Protein AF-A0A531ALN5-F1 (afdb_monomer)

Sequence (70 aa):
MDSKVVSLKSKLEIYKACSGGGNLADCPVRDVIQGISNKWSSLLMMALAEKPYRFGELRRLVPDISQRML

Nearest PDB structures (foldseek):
  7kd3-assembly1_A  TM=8.023E-01  e=5.694E-02  Clostridioides difficile R20291
  7kd3-assembly1_B  TM=7.895E-01  e=7.018E-02  Clostridioides difficile R20291
  5hs9-assembly1_A  TM=8.445E-01  e=1.511E-01  Bacillus subtilis subsp. subtilis str. 168
  2hzt-assembly1_A  TM=8.476E-01  e=2.296E-01  Bacillus subtilis
  1z7u-assembly1_B  TM=6.918E-01  e=5.683E-01  Enterococcus faecalis V583

Foldseek 3Di:
DCVVVVVVVVVVVVVVVVVPVDDPVPDPVVVVCVVQVDPCNVVVVVVVVVHDDDLVVSCVVPVPDDSVRD

Mean predicted aligned error: 10.95 Å

pLDDT: mean 78.75, std 14.13, range [42.97, 94.81]

Structure (mmCIF, N/CA/C/O backbone):
data_AF-A0A531ALN5-F1
#
_entry.id   AF-A0A531ALN5-F1
#
loop_
_atom_site.group_PDB
_atom_site.id
_atom_site.type_symbol
_atom_site.label_atom_id
_atom_site.label_alt_id
_atom_site.label_comp_id
_atom_site.label_asym_id
_atom_site.label_entity_id
_atom_site.label_seq_id
_atom_site.pdbx_PDB_ins_code
_atom_site.Cartn_x
_atom_site.Cartn_y
_atom_site.Cartn_z
_atom_site.occupancy
_atom_site.B_iso_or_equiv
_atom_site.auth_seq_id
_atom_site.auth_comp_id
_atom_site.auth_asym_id
_atom_site.auth_atom_id
_atom_site.pdbx_PDB_model_num
ATOM 1 N N . MET A 1 1 ? 32.714 -6.740 -4.606 1.00 42.97 1 MET A N 1
ATOM 2 C CA . MET A 1 1 ? 32.029 -8.060 -4.513 1.00 42.97 1 MET A CA 1
ATOM 3 C C . MET A 1 1 ? 30.939 -8.100 -5.574 1.00 42.97 1 MET A C 1
ATOM 5 O O . MET A 1 1 ? 29.746 -8.031 -5.301 1.00 42.97 1 MET A O 1
ATOM 9 N N . ASP A 1 2 ? 31.405 -8.164 -6.814 1.00 52.22 2 ASP A N 1
ATOM 10 C CA . ASP A 1 2 ? 30.715 -7.732 -8.034 1.00 52.22 2 ASP A CA 1
ATOM 11 C C . ASP A 1 2 ? 30.081 -8.912 -8.794 1.00 52.22 2 ASP A C 1
ATOM 13 O O . ASP A 1 2 ? 29.490 -8.763 -9.863 1.00 52.22 2 ASP A O 1
ATOM 17 N N . SER A 1 3 ? 30.146 -10.108 -8.200 1.00 51.09 3 SER A N 1
ATOM 18 C CA . SER A 1 3 ? 29.767 -11.376 -8.825 1.00 51.09 3 SER A CA 1
ATOM 19 C C . SER A 1 3 ? 28.258 -11.520 -9.065 1.00 51.09 3 SER A C 1
ATOM 21 O O . SER A 1 3 ? 27.850 -12.188 -10.012 1.00 51.09 3 SER A O 1
ATOM 23 N N . LYS A 1 4 ? 27.401 -10.867 -8.261 1.00 56.78 4 LYS A N 1
ATOM 24 C CA . LYS A 1 4 ? 25.942 -10.868 -8.501 1.00 56.78 4 LYS A CA 1
ATOM 25 C C . LYS A 1 4 ? 25.540 -9.962 -9.669 1.00 56.78 4 LYS A C 1
ATOM 27 O O . LYS A 1 4 ? 24.581 -10.274 -10.370 1.00 56.78 4 LYS A O 1
ATOM 32 N N . VAL A 1 5 ? 26.278 -8.871 -9.898 1.00 55.75 5 VAL A N 1
ATOM 33 C CA . VAL A 1 5 ? 25.968 -7.874 -10.937 1.00 55.75 5 VAL A CA 1
ATOM 34 C C . VAL A 1 5 ? 26.234 -8.441 -12.332 1.00 55.75 5 VAL A C 1
ATOM 36 O O . VAL A 1 5 ? 25.426 -8.226 -13.234 1.00 55.75 5 VAL A O 1
ATOM 39 N N . VAL A 1 6 ? 27.300 -9.235 -12.497 1.00 57.22 6 VAL A N 1
ATOM 40 C CA . VAL A 1 6 ? 27.602 -9.924 -13.765 1.00 57.22 6 VAL A CA 1
ATOM 41 C C . VAL A 1 6 ? 26.506 -10.942 -14.110 1.00 57.22 6 VAL A C 1
ATOM 43 O O . VAL A 1 6 ? 25.998 -10.929 -15.225 1.00 57.22 6 VAL A O 1
ATOM 46 N N . SER A 1 7 ? 26.042 -11.742 -13.139 1.00 60.94 7 SER A N 1
ATOM 47 C CA . SER A 1 7 ? 24.961 -12.723 -13.360 1.00 60.94 7 SER A CA 1
ATOM 48 C C . SER A 1 7 ? 23.614 -12.070 -13.701 1.00 60.94 7 SER A C 1
ATOM 50 O O . SER A 1 7 ? 22.879 -12.567 -14.557 1.00 60.94 7 SER A O 1
ATOM 52 N N . LEU A 1 8 ? 23.289 -10.943 -13.057 1.00 67.00 8 LEU A N 1
ATOM 53 C CA . LEU A 1 8 ? 22.059 -10.191 -13.323 1.00 67.00 8 LEU A CA 1
ATOM 54 C C . LEU A 1 8 ? 22.069 -9.530 -14.701 1.00 67.00 8 LEU A C 1
ATOM 56 O O . LEU A 1 8 ? 21.053 -9.599 -15.388 1.00 67.00 8 LEU A O 1
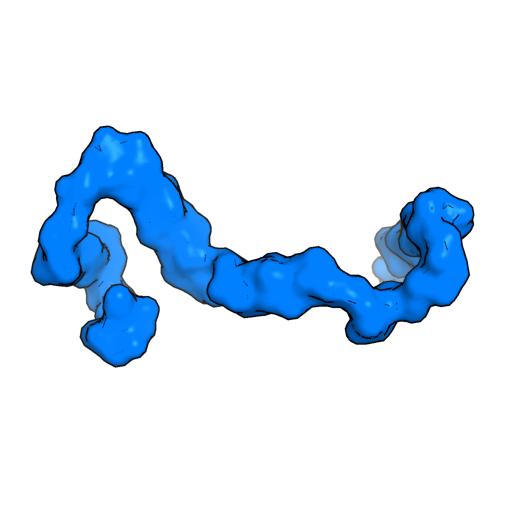ATOM 60 N N . LYS A 1 9 ? 23.195 -8.941 -15.128 1.00 65.56 9 LYS A N 1
ATOM 61 C CA . LYS A 1 9 ? 23.322 -8.363 -16.476 1.00 65.56 9 LYS A CA 1
ATOM 62 C C . LYS A 1 9 ? 23.105 -9.418 -17.562 1.00 65.56 9 LYS A C 1
ATOM 64 O O . LYS A 1 9 ? 22.294 -9.191 -18.453 1.00 65.56 9 LYS A O 1
ATOM 69 N N . SER A 1 10 ? 23.723 -10.592 -17.435 1.00 69.81 10 SER A N 1
ATOM 70 C CA . SER A 1 10 ? 23.542 -11.691 -18.395 1.00 69.81 10 SER A CA 1
ATOM 71 C C . SER A 1 10 ? 22.102 -12.218 -18.426 1.00 69.81 10 SER A C 1
ATOM 73 O O . SER A 1 10 ? 21.546 -12.449 -19.495 1.00 69.81 10 SER A O 1
ATOM 75 N N . LYS A 1 11 ? 21.448 -12.361 -17.263 1.00 65.88 11 LYS A N 1
ATOM 76 C CA . LYS A 1 11 ? 20.026 -12.753 -17.197 1.00 65.88 11 LYS A CA 1
ATOM 77 C C . LYS A 1 11 ? 19.098 -11.698 -17.800 1.00 65.88 11 LYS A C 1
ATOM 79 O O . LYS A 1 11 ? 18.091 -12.053 -18.408 1.00 65.88 11 LYS A O 1
ATOM 84 N N . LEU A 1 12 ? 19.432 -10.419 -17.633 1.00 71.44 12 LEU A N 1
ATOM 85 C CA . LEU A 1 12 ? 18.666 -9.309 -18.188 1.00 71.44 12 LEU A CA 1
ATOM 86 C C . LEU A 1 12 ? 18.733 -9.299 -19.718 1.00 71.44 12 LEU A C 1
ATOM 88 O O . LEU A 1 12 ? 17.710 -9.076 -20.355 1.00 71.44 12 LEU A O 1
ATOM 92 N N . GLU A 1 13 ? 19.899 -9.584 -20.305 1.00 66.62 13 GLU A N 1
ATOM 93 C CA . GLU A 1 13 ? 20.056 -9.706 -21.761 1.00 66.62 13 GLU A CA 1
ATOM 94 C C . GLU A 1 13 ? 19.211 -10.845 -22.343 1.00 66.62 13 GLU A C 1
ATOM 96 O O . GLU A 1 13 ? 18.527 -10.642 -23.345 1.00 66.62 13 GLU A O 1
ATOM 101 N N . ILE A 1 14 ? 19.164 -11.997 -21.666 1.00 67.25 14 ILE A N 1
ATOM 102 C CA . ILE A 1 14 ? 18.317 -13.135 -22.064 1.00 67.25 14 ILE A CA 1
AT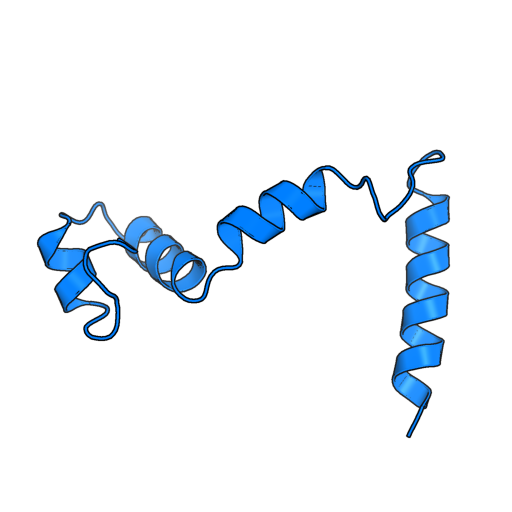OM 103 C C . ILE A 1 14 ? 16.830 -12.747 -22.039 1.00 67.25 14 ILE A C 1
ATOM 105 O O . ILE A 1 14 ? 16.102 -13.018 -22.992 1.00 67.25 14 ILE A O 1
ATOM 109 N N . TYR A 1 15 ? 16.373 -12.059 -20.988 1.00 62.88 15 TYR A N 1
ATOM 110 C CA . TYR A 1 15 ? 14.988 -11.575 -20.912 1.00 62.88 15 TYR A CA 1
ATOM 111 C C . TYR A 1 15 ? 14.664 -10.528 -21.988 1.00 62.88 15 TYR A C 1
ATOM 113 O O . TYR A 1 15 ? 13.549 -10.504 -22.513 1.00 62.88 15 TYR A O 1
ATOM 121 N N . LYS A 1 16 ? 15.632 -9.676 -22.340 1.00 64.56 16 LYS A N 1
ATOM 122 C CA . LYS A 1 16 ? 15.473 -8.630 -23.358 1.00 64.56 16 LYS A CA 1
ATOM 123 C C . LYS A 1 16 ? 15.373 -9.208 -24.774 1.00 64.56 16 LYS A C 1
ATOM 125 O O . LYS A 1 16 ? 14.663 -8.641 -25.594 1.00 64.56 16 LYS A O 1
ATOM 130 N N . ALA A 1 17 ? 16.009 -10.351 -25.041 1.00 60.78 17 ALA A N 1
ATOM 131 C CA . ALA A 1 17 ? 15.916 -11.058 -26.321 1.00 60.78 17 ALA A CA 1
ATOM 132 C C . ALA A 1 17 ? 14.527 -11.684 -26.577 1.00 60.78 17 ALA A C 1
ATOM 134 O O . ALA A 1 17 ? 14.104 -11.772 -27.726 1.00 60.78 17 ALA A O 1
ATOM 135 N N . CYS A 1 18 ? 13.794 -12.067 -25.522 1.00 54.19 18 CYS A N 1
ATOM 136 C CA . CYS A 1 18 ? 12.422 -12.592 -25.629 1.00 54.19 18 CYS A CA 1
ATOM 137 C C . CYS A 1 18 ? 11.343 -11.495 -25.703 1.00 54.19 18 CYS A C 1
ATOM 139 O O . CYS A 1 18 ? 10.211 -11.765 -26.097 1.00 54.19 18 CYS A O 1
ATOM 141 N N . SER A 1 19 ? 11.674 -10.261 -25.315 1.00 57.41 19 SER A N 1
ATOM 142 C CA . SER A 1 19 ? 10.774 -9.107 -25.361 1.00 57.41 19 SER A CA 1
ATOM 143 C C . SER A 1 19 ? 11.010 -8.348 -26.664 1.00 57.41 19 SER A C 1
ATOM 145 O O . SER A 1 19 ? 11.875 -7.480 -26.710 1.00 57.41 19 SER A O 1
ATOM 147 N N . GLY A 1 20 ? 10.269 -8.684 -27.724 1.00 56.00 20 GLY A N 1
ATOM 148 C CA . GLY A 1 20 ? 10.424 -8.132 -29.078 1.00 56.00 20 GLY A CA 1
ATOM 149 C C . GLY A 1 20 ? 10.628 -6.610 -29.139 1.00 56.00 20 GLY A C 1
ATOM 150 O O . GLY A 1 20 ? 9.669 -5.849 -29.195 1.00 56.00 20 GLY A O 1
ATOM 151 N N . GLY A 1 21 ? 11.889 -6.170 -29.128 1.00 55.19 21 GLY A N 1
ATOM 152 C CA . GLY A 1 21 ? 12.306 -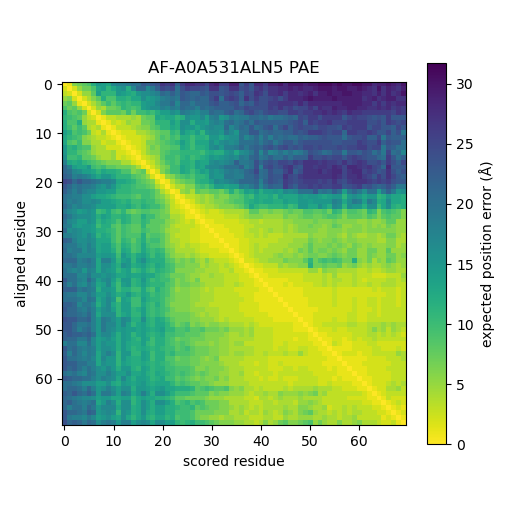4.776 -29.316 1.00 55.19 21 GLY A CA 1
ATOM 153 C C . GLY A 1 21 ? 11.916 -3.774 -28.219 1.00 55.19 21 GLY A C 1
ATOM 154 O O . GLY A 1 21 ? 12.219 -2.593 -28.362 1.00 55.19 21 GLY A O 1
ATOM 155 N N . GLY A 1 22 ? 11.269 -4.199 -27.130 1.00 60.88 22 GLY A N 1
ATOM 156 C CA . GLY A 1 22 ? 10.809 -3.294 -26.072 1.00 60.88 22 GLY A CA 1
ATOM 157 C C . GLY A 1 22 ? 11.956 -2.772 -25.202 1.00 60.88 22 GLY A C 1
ATOM 158 O O . GLY A 1 22 ? 12.734 -3.549 -24.639 1.00 60.88 22 GLY A O 1
ATOM 159 N N . ASN A 1 23 ? 12.068 -1.451 -25.052 1.00 68.69 23 ASN A N 1
ATOM 160 C CA . ASN A 1 23 ? 12.975 -0.861 -24.075 1.00 68.69 23 ASN A CA 1
ATOM 161 C C . ASN A 1 23 ? 12.503 -1.234 -22.659 1.00 68.69 23 ASN A C 1
ATOM 163 O O . ASN A 1 23 ? 11.352 -1.017 -22.304 1.00 68.69 23 ASN A O 1
ATOM 167 N N . LEU A 1 24 ? 13.397 -1.771 -21.822 1.00 69.00 24 LEU A N 1
ATOM 168 C CA . LEU A 1 24 ? 13.089 -2.094 -20.420 1.00 69.00 24 LEU A CA 1
ATOM 169 C C . LEU A 1 24 ? 12.730 -0.847 -19.595 1.00 69.00 24 LEU A C 1
ATOM 171 O O . LEU A 1 24 ? 12.109 -0.983 -18.539 1.00 69.00 24 LEU A O 1
ATOM 175 N N . ALA A 1 25 ? 13.145 0.336 -20.061 1.00 71.75 25 ALA A N 1
ATOM 176 C CA . ALA A 1 25 ? 12.727 1.616 -19.503 1.00 71.75 25 ALA A CA 1
ATOM 177 C C . ALA A 1 25 ? 11.224 1.871 -19.707 1.00 71.75 25 ALA A C 1
ATOM 179 O O . ALA A 1 25 ? 10.589 2.390 -18.800 1.00 71.75 25 ALA A O 1
ATOM 180 N N . ASP A 1 26 ? 10.655 1.404 -20.823 1.00 76.50 26 ASP A N 1
ATOM 181 C CA . ASP A 1 26 ? 9.253 1.607 -21.215 1.00 76.50 26 ASP A CA 1
ATOM 182 C C . ASP A 1 26 ? 8.419 0.333 -20.996 1.00 76.50 26 ASP A C 1
ATOM 184 O O . ASP A 1 26 ? 7.500 0.014 -21.748 1.00 76.50 26 ASP A O 1
ATOM 188 N N . CYS A 1 27 ? 8.783 -0.465 -19.988 1.00 78.31 27 CYS A N 1
ATOM 189 C CA . CYS A 1 27 ? 8.095 -1.714 -19.700 1.00 78.31 27 CYS A CA 1
ATOM 190 C C . CYS A 1 27 ? 6.764 -1.430 -18.980 1.00 78.31 27 CYS A C 1
ATOM 192 O O . CYS A 1 27 ? 6.803 -1.050 -17.809 1.00 78.31 27 CYS A O 1
ATOM 194 N N . PRO A 1 28 ? 5.592 -1.704 -19.587 1.00 80.62 28 PRO A N 1
ATOM 195 C CA . PRO A 1 28 ? 4.294 -1.414 -18.964 1.00 80.62 28 PRO A CA 1
ATOM 196 C C . PRO A 1 28 ? 4.063 -2.219 -17.675 1.00 80.62 28 PRO A C 1
ATOM 198 O O . PRO A 1 28 ? 3.324 -1.807 -16.785 1.00 80.62 28 PRO A O 1
ATOM 201 N N . VAL A 1 29 ? 4.740 -3.363 -17.526 1.00 84.56 29 VAL A N 1
ATOM 202 C CA . VAL A 1 29 ? 4.703 -4.168 -16.295 1.00 84.56 29 VAL A CA 1
ATOM 203 C C . VAL A 1 29 ? 5.354 -3.424 -15.125 1.00 84.56 29 VAL A C 1
ATOM 205 O O . VAL A 1 29 ? 4.950 -3.618 -13.978 1.00 84.56 29 VAL A O 1
ATOM 208 N N . ARG A 1 30 ? 6.344 -2.559 -15.386 1.00 85.00 30 ARG A N 1
ATOM 209 C CA . ARG A 1 30 ? 7.016 -1.776 -14.342 1.00 85.00 30 ARG A CA 1
ATOM 210 C C . ARG A 1 30 ? 6.054 -0.802 -13.677 1.00 85.00 30 ARG A C 1
ATOM 212 O O . ARG A 1 30 ? 6.084 -0.719 -12.455 1.00 85.00 30 ARG A O 1
ATOM 219 N N . ASP A 1 31 ? 5.182 -0.157 -14.442 1.00 83.56 31 ASP A N 1
ATOM 220 C CA . ASP A 1 31 ? 4.190 0.781 -13.904 1.00 83.56 31 ASP A CA 1
ATOM 221 C C . ASP A 1 31 ? 3.188 0.067 -12.993 1.00 83.56 31 ASP A C 1
ATOM 223 O O . ASP A 1 31 ? 2.915 0.513 -11.877 1.00 83.56 31 ASP A O 1
ATOM 227 N N . VAL A 1 32 ? 2.707 -1.104 -13.426 1.00 87.19 32 VAL A N 1
ATOM 228 C CA . VAL A 1 32 ? 1.807 -1.943 -12.622 1.00 87.19 32 VAL A CA 1
ATOM 229 C C . VAL A 1 32 ? 2.490 -2.374 -11.327 1.00 87.19 32 VAL A C 1
ATOM 231 O O . VAL A 1 32 ? 1.930 -2.187 -10.245 1.00 87.19 32 VAL A O 1
ATOM 234 N N . ILE A 1 33 ? 3.714 -2.907 -11.420 1.00 87.38 33 ILE A N 1
ATOM 235 C CA . ILE A 1 33 ? 4.487 -3.329 -10.247 1.00 87.38 33 ILE A CA 1
ATOM 236 C C . ILE A 1 33 ? 4.750 -2.143 -9.323 1.00 87.38 33 ILE A C 1
ATOM 238 O O . ILE A 1 33 ? 4.620 -2.285 -8.114 1.00 87.38 33 ILE A O 1
ATOM 242 N N . GLN A 1 34 ? 5.068 -0.968 -9.855 1.00 85.31 34 GLN A N 1
ATOM 243 C CA . GLN A 1 34 ? 5.322 0.220 -9.049 1.00 85.31 34 GLN A CA 1
ATOM 244 C C . GLN A 1 34 ? 4.081 0.666 -8.262 1.00 85.31 34 GLN A C 1
ATOM 246 O O . GLN A 1 34 ? 4.221 1.086 -7.113 1.00 85.31 34 GLN A O 1
ATOM 251 N N . GLY A 1 35 ? 2.877 0.497 -8.816 1.00 83.69 35 GLY A N 1
ATOM 252 C CA . GLY A 1 35 ? 1.624 0.745 -8.097 1.00 83.69 35 GLY A CA 1
ATOM 253 C C . GLY A 1 35 ? 1.376 -0.236 -6.943 1.00 83.69 35 GLY A C 1
ATOM 254 O O . GLY A 1 35 ? 0.970 0.169 -5.851 1.00 83.69 35 GLY A O 1
ATOM 255 N N . ILE A 1 36 ? 1.661 -1.525 -7.152 1.00 85.69 36 ILE A N 1
ATOM 256 C CA . ILE A 1 36 ? 1.423 -2.575 -6.144 1.00 85.69 36 ILE A CA 1
ATOM 257 C C . ILE A 1 36 ? 2.613 -2.820 -5.208 1.00 85.69 36 ILE A C 1
ATOM 259 O O . ILE A 1 36 ? 2.460 -3.504 -4.205 1.00 85.69 36 ILE A O 1
ATOM 263 N N . SER A 1 37 ? 3.793 -2.270 -5.489 1.00 83.62 37 SER A N 1
ATOM 264 C CA . SER A 1 37 ? 5.021 -2.496 -4.714 1.00 83.62 37 SER A CA 1
ATOM 265 C C . SER A 1 37 ? 5.239 -1.425 -3.639 1.00 83.62 37 SER A C 1
ATOM 267 O O . SER A 1 37 ? 6.374 -1.040 -3.350 1.00 83.62 37 SER A O 1
ATOM 269 N N . ASN A 1 38 ? 4.159 -0.925 -3.037 1.00 85.44 38 ASN A N 1
ATOM 270 C CA . ASN A 1 38 ? 4.263 -0.078 -1.854 1.00 85.44 38 ASN A CA 1
ATOM 271 C C . ASN A 1 38 ? 4.420 -0.938 -0.580 1.00 85.44 38 ASN A C 1
ATOM 273 O O . ASN A 1 38 ? 4.169 -2.143 -0.590 1.00 85.44 38 ASN A O 1
ATOM 277 N N . LYS A 1 39 ? 4.841 -0.313 0.530 1.00 88.06 39 LYS A N 1
ATOM 278 C CA . LYS A 1 39 ? 5.117 -0.993 1.813 1.00 88.06 39 LYS A CA 1
ATOM 279 C C . LYS A 1 39 ? 3.936 -1.830 2.329 1.00 88.06 39 LYS A C 1
ATOM 281 O O . LYS A 1 39 ? 4.151 -2.811 3.034 1.00 88.06 39 LYS A O 1
ATOM 286 N N . TRP A 1 40 ? 2.709 -1.425 2.013 1.00 91.50 40 TRP A N 1
ATOM 287 C CA . TRP A 1 40 ? 1.490 -1.961 2.611 1.00 91.50 40 TRP A CA 1
ATOM 288 C C . TRP A 1 40 ? 0.703 -2.871 1.670 1.00 91.50 40 TRP A C 1
ATOM 290 O O . TRP A 1 40 ? -0.024 -3.731 2.148 1.00 91.50 40 TRP A O 1
ATOM 300 N N . SER A 1 41 ? 0.859 -2.733 0.353 1.00 90.19 41 SER A N 1
ATOM 301 C CA . SER A 1 41 ? 0.085 -3.461 -0.655 1.00 90.19 41 SER A CA 1
ATOM 302 C C . SER A 1 41 ? 0.153 -4.969 -0.480 1.00 90.19 41 SER A C 1
ATOM 304 O O . SER A 1 41 ? -0.876 -5.626 -0.567 1.00 90.19 41 SER A O 1
ATOM 306 N N . SER A 1 42 ? 1.327 -5.534 -0.195 1.00 89.75 42 SER A N 1
ATOM 307 C CA . SER A 1 42 ? 1.452 -6.979 0.031 1.00 89.75 42 SER A CA 1
ATOM 308 C C . SER A 1 42 ? 0.686 -7.438 1.276 1.00 89.75 42 SER A C 1
ATOM 310 O O . SER A 1 42 ? -0.011 -8.449 1.223 1.00 89.75 42 SER A O 1
ATOM 312 N N . LEU A 1 43 ? 0.758 -6.671 2.369 1.00 91.25 43 LEU A N 1
ATOM 313 C CA . LEU A 1 43 ? 0.034 -6.946 3.614 1.00 91.25 43 LEU A CA 1
ATOM 314 C C . LEU A 1 43 ? -1.481 -6.814 3.425 1.00 91.25 43 LEU A C 1
ATOM 316 O O . LEU A 1 43 ? -2.234 -7.679 3.862 1.00 91.25 43 LEU A O 1
ATOM 320 N N . LEU A 1 44 ? -1.924 -5.759 2.738 1.00 91.50 44 LEU A N 1
ATOM 321 C CA . LEU A 1 44 ? -3.336 -5.523 2.445 1.00 91.50 44 LEU A CA 1
ATOM 322 C C . LEU A 1 44 ? -3.901 -6.600 1.515 1.00 91.50 44 LEU A C 1
ATOM 324 O O . LEU A 1 44 ? -4.997 -7.088 1.765 1.00 91.50 44 LEU A O 1
A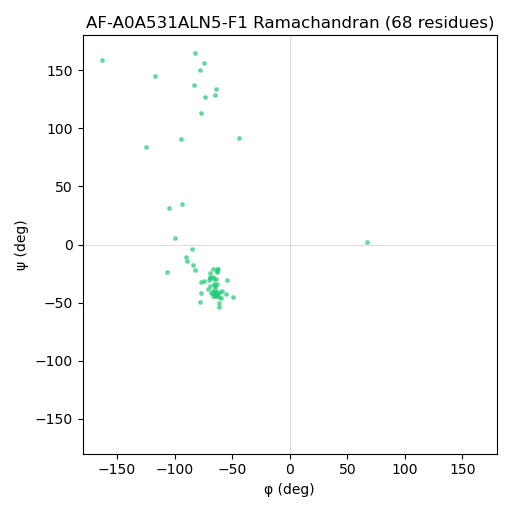TOM 328 N N . MET A 1 45 ? -3.152 -7.015 0.489 1.00 91.88 45 MET A N 1
ATOM 329 C CA . MET A 1 45 ? -3.559 -8.101 -0.410 1.00 91.88 45 MET A CA 1
ATOM 330 C C . MET A 1 45 ? -3.672 -9.432 0.332 1.00 91.88 45 MET A C 1
ATOM 332 O O . MET A 1 45 ? -4.640 -10.156 0.125 1.00 91.88 45 MET A O 1
ATOM 336 N N . MET A 1 46 ? -2.723 -9.738 1.222 1.00 92.31 46 MET A N 1
ATOM 337 C CA . MET A 1 46 ? -2.784 -10.946 2.045 1.00 92.31 46 MET A CA 1
ATOM 338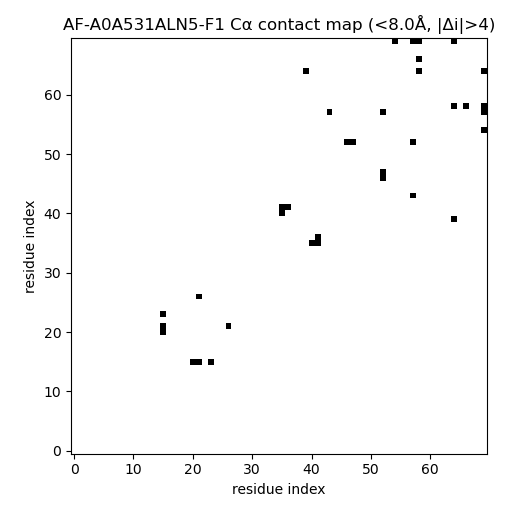 C C . MET A 1 46 ? -3.994 -10.931 2.984 1.00 92.31 46 MET A C 1
ATOM 340 O O . MET A 1 46 ? -4.709 -11.923 3.050 1.00 92.31 46 MET A O 1
ATOM 344 N N . ALA A 1 47 ? -4.278 -9.802 3.640 1.00 92.81 47 ALA A N 1
ATOM 345 C CA . ALA A 1 47 ? -5.471 -9.671 4.469 1.00 92.81 47 ALA A CA 1
ATOM 346 C C . ALA A 1 47 ? -6.747 -9.843 3.626 1.00 92.81 47 ALA A C 1
ATOM 348 O O . ALA A 1 47 ? -7.573 -10.706 3.904 1.00 92.81 47 ALA A O 1
ATOM 349 N N . LEU A 1 48 ? -6.898 -9.076 2.546 1.00 93.75 48 LEU A N 1
ATOM 350 C CA . LEU A 1 48 ? -8.100 -9.104 1.707 1.00 93.75 48 LEU A CA 1
ATOM 351 C C . LEU A 1 48 ? -8.336 -10.455 1.015 1.00 93.75 48 LEU A C 1
ATOM 353 O O . LEU A 1 48 ? -9.478 -10.756 0.672 1.00 93.75 48 LEU A O 1
ATOM 357 N N . ALA A 1 49 ? -7.293 -11.269 0.836 1.00 94.81 49 ALA A N 1
ATOM 358 C CA . ALA A 1 49 ? -7.417 -12.635 0.334 1.00 94.81 49 ALA A CA 1
ATOM 359 C C . ALA A 1 49 ? -8.150 -13.570 1.314 1.00 94.81 49 ALA A C 1
ATOM 361 O O . ALA A 1 49 ? -8.783 -14.526 0.873 1.00 94.81 49 ALA A O 1
ATOM 362 N N . GLU A 1 50 ? -8.091 -13.305 2.622 1.00 93.75 50 GLU A N 1
ATOM 363 C CA . GLU A 1 50 ? -8.802 -14.101 3.629 1.00 93.75 50 GLU A CA 1
ATOM 364 C C . GLU A 1 50 ? -10.290 -13.750 3.679 1.00 93.75 50 GLU A C 1
ATOM 366 O O . GLU A 1 50 ? -11.148 -14.634 3.683 1.00 93.75 50 GLU A O 1
ATOM 371 N N . LYS A 1 51 ? -10.602 -12.450 3.761 1.00 93.00 51 LYS A N 1
ATOM 372 C CA . LYS A 1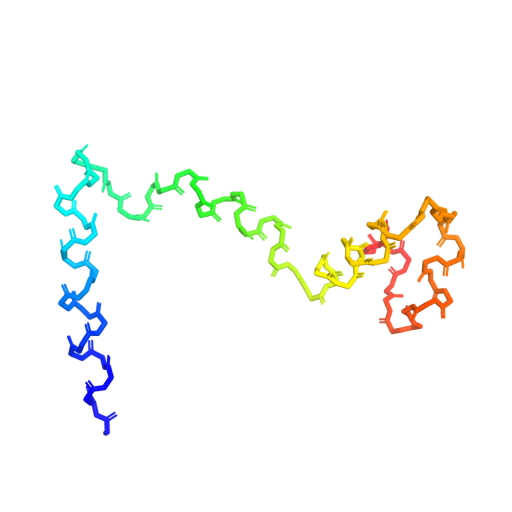 51 ? -11.975 -11.938 3.842 1.00 93.00 51 LYS A CA 1
ATOM 373 C C . LYS A 1 51 ? -12.046 -10.445 3.508 1.00 93.00 51 LYS A C 1
ATOM 375 O O . LYS A 1 51 ? -11.060 -9.727 3.672 1.00 93.00 51 LYS A O 1
ATOM 380 N N . PRO A 1 52 ? -13.224 -9.929 3.120 1.00 93.88 52 PRO A N 1
ATOM 381 C CA . PRO A 1 52 ? -13.433 -8.490 3.031 1.00 93.88 52 PRO A CA 1
ATOM 382 C C . PRO A 1 52 ? -13.323 -7.839 4.419 1.00 93.88 52 PRO A C 1
ATOM 384 O O . PRO A 1 52 ? -13.923 -8.304 5.392 1.00 93.88 52 PRO A O 1
ATOM 387 N N . TYR A 1 53 ? -12.578 -6.738 4.499 1.00 93.50 53 TYR A N 1
ATOM 388 C CA . TYR A 1 53 ? -12.402 -5.935 5.710 1.00 93.50 53 TYR A CA 1
ATOM 389 C C . TYR A 1 53 ? -12.960 -4.529 5.510 1.00 93.50 53 TYR A C 1
ATOM 391 O O . TYR A 1 53 ? -12.843 -3.941 4.433 1.00 93.50 53 TYR A O 1
ATOM 399 N N . ARG A 1 54 ? -13.526 -3.947 6.569 1.00 92.94 54 ARG A N 1
ATOM 400 C CA . ARG A 1 54 ? -13.832 -2.514 6.596 1.00 92.94 54 ARG A CA 1
ATOM 401 C C . ARG A 1 54 ? -12.550 -1.708 6.789 1.00 92.94 54 ARG A C 1
ATOM 403 O O . ARG A 1 54 ? -11.594 -2.160 7.414 1.00 92.94 54 ARG A O 1
ATOM 410 N N . PHE A 1 55 ? -12.581 -0.453 6.352 1.00 89.38 55 PHE A N 1
ATOM 411 C CA . PHE A 1 55 ? -11.460 0.486 6.464 1.00 89.38 55 PHE A CA 1
ATOM 412 C C . PHE A 1 55 ? -10.857 0.559 7.882 1.00 89.38 55 PHE A C 1
ATOM 414 O O . PHE A 1 55 ? -9.645 0.485 8.075 1.00 89.38 55 PHE A O 1
ATOM 421 N N . GLY A 1 56 ? -11.714 0.642 8.906 1.00 90.56 56 GLY A N 1
ATOM 422 C CA . GLY A 1 56 ? -11.277 0.685 10.304 1.00 90.56 56 GLY A CA 1
ATOM 423 C C . GLY A 1 56 ? -10.681 -0.629 10.821 1.00 90.56 56 GLY A C 1
ATOM 424 O O . GLY A 1 56 ? -9.891 -0.599 11.760 1.00 90.56 56 GLY A O 1
ATOM 425 N N . GLU A 1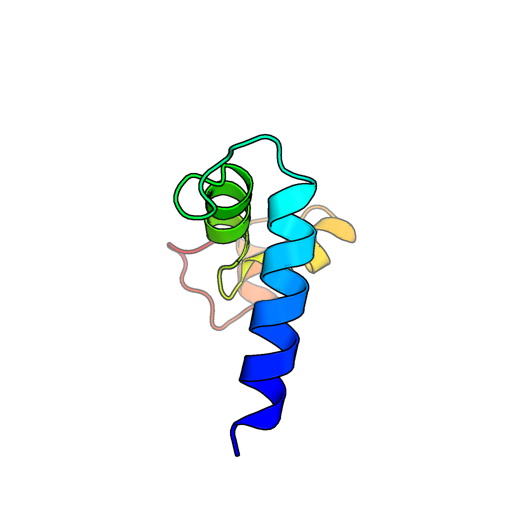 57 ? -11.031 -1.770 10.223 1.00 92.12 57 GLU A N 1
ATOM 426 C CA . GLU A 1 57 ? -10.462 -3.075 10.580 1.00 92.12 57 GLU A CA 1
ATOM 427 C C . GLU A 1 57 ? -9.058 -3.237 9.991 1.00 92.12 57 GLU A 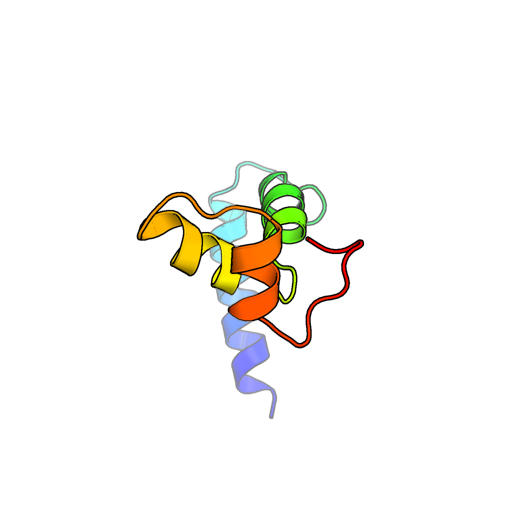C 1
ATOM 429 O O . GLU A 1 57 ? -8.147 -3.650 10.705 1.00 92.12 57 GLU A O 1
ATOM 434 N N . LEU A 1 58 ? -8.849 -2.814 8.739 1.00 91.81 58 LEU A N 1
ATOM 435 C CA . LEU A 1 58 ? -7.523 -2.814 8.106 1.00 91.81 58 LEU A CA 1
ATOM 436 C C . LEU A 1 58 ? -6.518 -1.953 8.886 1.00 91.81 58 LEU A C 1
ATOM 438 O O . LEU A 1 58 ? -5.385 -2.372 9.112 1.00 91.81 58 LEU A O 1
ATOM 442 N N . ARG A 1 59 ? -6.947 -0.788 9.390 1.00 89.94 59 ARG A N 1
ATOM 443 C CA . ARG A 1 59 ? -6.103 0.068 10.243 1.00 89.94 59 ARG A CA 1
ATOM 444 C C . ARG A 1 59 ? -5.728 -0.590 11.578 1.00 89.94 59 ARG A C 1
ATOM 446 O O . ARG A 1 59 ? -4.680 -0.283 12.132 1.00 89.94 59 ARG A O 1
ATOM 453 N N . ARG A 1 60 ? -6.572 -1.475 12.119 1.00 90.75 60 ARG A N 1
ATOM 454 C CA . ARG A 1 60 ? -6.258 -2.226 13.350 1.00 90.75 60 ARG A CA 1
ATOM 455 C C . ARG A 1 60 ? -5.293 -3.379 13.085 1.00 90.75 60 ARG A C 1
ATOM 457 O O . ARG A 1 60 ? -4.492 -3.688 13.957 1.00 90.75 60 ARG A O 1
ATOM 464 N N . LEU A 1 61 ? -5.366 -3.986 11.900 1.00 90.81 61 LEU A N 1
ATOM 465 C CA . LEU A 1 61 ? -4.429 -5.023 11.461 1.00 90.81 61 LEU A CA 1
ATOM 466 C C . LEU A 1 61 ? -3.028 -4.460 11.200 1.00 90.81 61 LEU A C 1
ATOM 468 O O . LEU A 1 61 ? -2.038 -5.127 11.486 1.00 90.81 61 LEU A O 1
ATOM 472 N N . VAL A 1 62 ? -2.944 -3.231 10.685 1.00 90.38 62 VAL A N 1
ATOM 473 C CA . VAL A 1 62 ? -1.677 -2.555 10.380 1.00 90.38 62 VAL A CA 1
ATOM 474 C C . VAL A 1 62 ? -1.636 -1.194 11.093 1.00 90.38 62 VAL A C 1
ATOM 476 O O . VAL A 1 62 ? -1.962 -0.180 10.485 1.00 90.38 62 VAL A O 1
ATOM 479 N N . PRO A 1 63 ? -1.247 -1.126 12.380 1.00 85.62 63 PRO A N 1
ATOM 480 C CA . PRO A 1 63 ? -1.324 0.110 13.173 1.00 85.62 63 PRO A CA 1
ATOM 481 C C . PRO A 1 63 ? -0.374 1.224 12.701 1.00 85.62 63 PRO A C 1
ATOM 483 O O . PRO A 1 63 ? -0.630 2.398 12.962 1.00 85.62 63 PRO A O 1
ATOM 486 N N . ASP A 1 64 ? 0.684 0.870 11.971 1.00 89.50 64 ASP A N 1
ATOM 487 C CA . ASP A 1 64 ? 1.700 1.800 11.465 1.00 89.50 64 ASP A CA 1
ATOM 488 C C . ASP A 1 64 ? 1.312 2.477 10.132 1.00 89.50 64 ASP A C 1
ATOM 490 O O . ASP A 1 64 ? 2.067 3.308 9.613 1.00 89.50 64 ASP A O 1
ATOM 494 N N . ILE A 1 65 ? 0.169 2.114 9.533 1.00 90.19 65 ILE A N 1
ATOM 495 C CA . ILE A 1 65 ? -0.300 2.721 8.282 1.00 90.19 65 ILE A CA 1
ATOM 496 C C . ILE A 1 65 ? -1.034 4.037 8.553 1.00 90.19 65 ILE A C 1
ATOM 498 O O . ILE A 1 65 ? -1.856 4.155 9.464 1.00 90.19 65 ILE A O 1
ATOM 502 N N . SER A 1 66 ? -0.761 5.056 7.737 1.00 88.50 66 SER A N 1
ATOM 503 C CA . SER A 1 66 ? -1.494 6.317 7.823 1.00 88.50 66 SER A CA 1
ATOM 504 C C . SER A 1 66 ? -2.870 6.198 7.165 1.00 88.50 66 SER A C 1
ATOM 506 O O . SER A 1 66 ? -3.053 5.477 6.188 1.00 88.50 66 SER A O 1
ATOM 508 N N . GLN A 1 67 ? -3.841 6.971 7.654 1.00 85.56 67 GLN A N 1
ATOM 509 C CA . GLN A 1 67 ? -5.208 6.979 7.118 1.00 85.56 67 GLN A CA 1
ATOM 510 C C . GLN A 1 67 ? -5.298 7.440 5.653 1.00 85.56 67 GLN A C 1
ATOM 512 O O . GLN A 1 67 ? -6.276 7.143 4.990 1.00 85.56 67 GLN A O 1
ATOM 517 N N . ARG A 1 68 ? -4.302 8.175 5.145 1.00 85.38 68 ARG A N 1
ATOM 518 C CA . ARG A 1 68 ? -4.247 8.608 3.739 1.00 85.38 68 ARG A CA 1
ATOM 519 C C . ARG A 1 68 ? -3.694 7.522 2.804 1.00 85.38 68 ARG A C 1
ATOM 521 O O . ARG A 1 68 ? -3.890 7.613 1.600 1.00 85.38 68 ARG A O 1
ATOM 528 N N . MET A 1 69 ? -2.943 6.565 3.350 1.00 87.50 69 MET A N 1
ATOM 529 C CA . MET A 1 69 ? -2.312 5.474 2.597 1.00 87.50 69 MET A CA 1
ATOM 530 C C . MET A 1 69 ? -3.205 4.238 2.459 1.00 87.50 69 MET A C 1
ATOM 532 O O . MET A 1 69 ? -2.864 3.348 1.683 1.00 87.50 6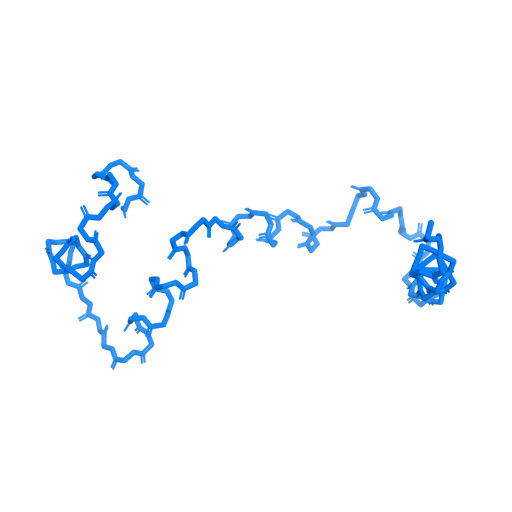9 MET A O 1
ATOM 536 N N . LEU A 1 70 ? -4.278 4.172 3.246 1.00 81.12 70 LEU A N 1
ATOM 537 C CA . LEU A 1 70 ? -5.276 3.105 3.265 1.00 81.12 70 LEU A CA 1
ATOM 538 C C . LEU A 1 70 ? -6.495 3.554 2.457 1.00 81.12 70 LEU A C 1
ATOM 540 O O . LEU A 1 70 ? -7.116 2.684 1.814 1.00 81.12 70 LEU A O 1
#

Radius of gyration: 18.25 Å; Cα contacts (8 Å, |Δi|>4): 18; chains: 1; bounding box: 46×23×43 Å

Solvent-accessible surface area (backbone atoms only — not comparable to full-atom values): 4483 Å² total; per-residue (Å²): 138,62,70,64,56,58,55,50,52,57,52,47,52,59,55,48,71,74,37,85,88,60,55,79,89,74,36,71,66,55,59,56,47,61,70,53,66,46,98,52,44,63,60,51,50,57,50,51,70,76,46,93,73,56,76,73,53,52,44,66,77,40,73,90,60,53,84,88,81,108

Secondary structure (DSSP, 8-state):
--HHHHHHHHHHHHHHHHSTT--GGG-HHHHHHHHH-STTHHHHHHHHHH----HHHHHHH-TTS-TTT-